Protein AF-A0A1Q2U1Z0-F1 (afdb_monomer_lite)

Structure (mmCIF, N/CA/C/O backbone):
data_AF-A0A1Q2U1Z0-F1
#
_entry.id   AF-A0A1Q2U1Z0-F1
#
loop_
_atom_site.group_PDB
_atom_site.id
_atom_site.type_symbol
_atom_site.label_atom_id
_atom_site.label_alt_id
_atom_site.label_comp_id
_atom_site.label_asym_id
_atom_site.label_entity_id
_atom_site.label_seq_id
_atom_site.pdbx_PDB_ins_code
_atom_site.Cartn_x
_atom_site.Cartn_y
_atom_site.Cartn_z
_atom_site.occupancy
_atom_site.B_iso_or_equiv
_atom_site.auth_seq_id
_atom_site.auth_comp_id
_atom_site.auth_asym_id
_atom_site.auth_atom_id
_atom_site.pdbx_PDB_model_num
ATOM 1 N N . MET A 1 1 ? -1.732 10.174 2.333 1.00 81.94 1 MET A N 1
ATOM 2 C CA . MET A 1 1 ? -2.194 9.647 3.634 1.00 81.94 1 MET A CA 1
ATOM 3 C C . MET A 1 1 ? -2.935 10.676 4.481 1.00 81.94 1 MET A C 1
ATOM 5 O O . MET A 1 1 ? -4.134 10.532 4.666 1.00 81.94 1 MET A O 1
ATOM 9 N N . ARG A 1 2 ? -2.271 11.742 4.951 1.00 80.75 2 ARG A N 1
ATOM 10 C CA . ARG A 1 2 ? -2.863 12.751 5.859 1.00 80.75 2 ARG A CA 1
ATOM 11 C C . ARG A 1 2 ? -4.208 13.319 5.385 1.00 80.75 2 ARG A C 1
ATOM 13 O O . ARG A 1 2 ? -5.160 13.319 6.153 1.00 80.75 2 ARG A O 1
ATOM 20 N N . SER A 1 3 ? -4.324 13.669 4.104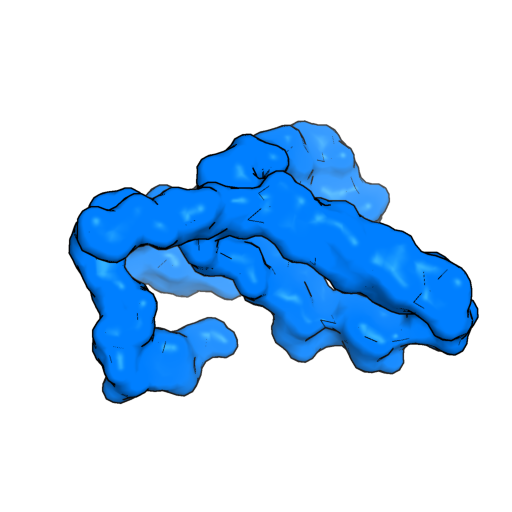 1.00 82.19 3 SER A N 1
ATOM 21 C CA . SER A 1 3 ? -5.568 14.212 3.541 1.00 82.19 3 SER A CA 1
ATOM 22 C C . SER A 1 3 ? -6.756 13.241 3.563 1.00 82.19 3 SER A C 1
ATOM 24 O O . SER A 1 3 ? -7.893 13.691 3.595 1.00 82.19 3 SER A O 1
ATOM 26 N N . LEU A 1 4 ? -6.530 11.919 3.588 1.00 82.25 4 LEU A N 1
ATOM 27 C CA . LEU A 1 4 ? -7.619 10.939 3.731 1.00 82.25 4 LEU A CA 1
ATOM 28 C C . LEU A 1 4 ? -8.232 10.989 5.138 1.00 82.25 4 LEU A C 1
ATOM 30 O O . LEU A 1 4 ? -9.446 10.868 5.287 1.00 82.25 4 LEU A O 1
ATOM 34 N N . PHE A 1 5 ? -7.397 11.202 6.158 1.00 84.44 5 PHE A N 1
ATOM 35 C CA . PHE A 1 5 ? -7.854 11.404 7.533 1.00 84.44 5 PHE A CA 1
ATOM 36 C C . PHE A 1 5 ? -8.540 12.758 7.701 1.00 84.44 5 PHE A C 1
ATOM 38 O O . PHE A 1 5 ? -9.596 12.824 8.316 1.00 84.44 5 PHE A O 1
ATOM 45 N N . GLU A 1 6 ? -7.986 13.824 7.118 1.00 86.38 6 GLU A N 1
ATOM 46 C CA . GLU A 1 6 ? -8.610 15.158 7.141 1.00 86.38 6 GLU A CA 1
ATOM 47 C C . GLU A 1 6 ? -9.986 15.165 6.460 1.00 86.38 6 GLU A C 1
ATOM 49 O O . GLU A 1 6 ? -10.884 15.888 6.885 1.00 86.38 6 GLU A O 1
ATOM 54 N N . ALA A 1 7 ? -10.172 14.327 5.438 1.00 87.38 7 ALA A N 1
ATOM 55 C CA . ALA A 1 7 ? -11.442 14.150 4.744 1.00 87.38 7 ALA A CA 1
ATOM 56 C C . ALA A 1 7 ? -12.417 13.179 5.445 1.00 87.38 7 ALA A C 1
ATOM 58 O O . ALA A 1 7 ? -13.495 12.935 4.909 1.00 87.38 7 ALA A O 1
ATOM 59 N N . ASN A 1 8 ? -12.066 12.621 6.613 1.00 85.88 8 ASN A N 1
ATOM 60 C CA . ASN A 1 8 ? -12.850 11.604 7.334 1.00 85.88 8 ASN A CA 1
ATOM 61 C C . ASN A 1 8 ? -13.227 10.379 6.476 1.00 85.88 8 ASN A C 1
ATOM 63 O O . ASN A 1 8 ? -14.311 9.819 6.617 1.00 85.88 8 ASN A O 1
ATOM 67 N N . LEU A 1 9 ? -12.330 9.954 5.582 1.00 86.62 9 LEU A N 1
ATOM 68 C CA . LEU A 1 9 ? -12.556 8.788 4.715 1.00 86.62 9 LEU A CA 1
ATOM 69 C C . LEU A 1 9 ? -12.151 7.459 5.367 1.00 86.62 9 LEU A C 1
ATOM 71 O O . LEU A 1 9 ? -12.440 6.399 4.825 1.00 86.62 9 LEU A O 1
ATOM 75 N N . PHE A 1 10 ? -11.490 7.514 6.523 1.00 89.25 10 PHE A N 1
ATOM 76 C CA . PHE A 1 10 ? -11.237 6.352 7.367 1.00 89.25 10 PHE A CA 1
ATOM 77 C C . PHE A 1 10 ? -12.369 6.217 8.387 1.00 89.25 10 PHE A C 1
ATOM 79 O O . PHE A 1 10 ? -12.492 7.045 9.290 1.00 89.25 10 PHE A O 1
ATOM 86 N N . THR A 1 11 ? -13.179 5.168 8.262 1.00 88.12 11 THR A N 1
ATOM 87 C CA . THR A 1 11 ? -14.195 4.806 9.260 1.00 88.12 11 THR A CA 1
ATOM 88 C C . THR A 1 11 ? -13.736 3.610 10.081 1.00 88.12 11 THR A C 1
ATOM 90 O O . THR A 1 11 ? -13.003 2.755 9.584 1.00 88.12 11 THR A O 1
ATOM 93 N N . GLU A 1 12 ? -14.181 3.528 11.335 1.00 86.75 12 GLU A N 1
ATOM 94 C CA . GLU A 1 12 ? -13.836 2.431 12.243 1.00 86.75 12 GLU A CA 1
ATOM 95 C C . GLU A 1 12 ? -14.061 1.052 11.596 1.00 86.75 12 GLU A C 1
ATOM 97 O O . GLU A 1 12 ? -15.026 0.838 10.861 1.00 86.75 12 GLU A O 1
ATOM 102 N N . GLY A 1 13 ? -13.132 0.124 11.836 1.00 87.00 13 GLY A N 1
ATOM 103 C CA . GLY A 1 13 ? -13.156 -1.221 11.254 1.00 87.00 13 GLY A CA 1
ATOM 104 C C . GLY A 1 13 ? -12.554 -1.335 9.849 1.00 87.00 13 GLY A C 1
ATOM 105 O O . GLY A 1 13 ? -12.315 -2.455 9.397 1.00 87.00 13 GLY A O 1
ATOM 106 N N . MET A 1 14 ? -12.244 -0.223 9.172 1.00 91.88 14 MET A N 1
ATOM 107 C CA . MET A 1 14 ? -11.494 -0.278 7.916 1.00 91.88 14 MET A CA 1
ATOM 108 C C . MET A 1 14 ? -10.062 -0.774 8.145 1.00 91.88 14 MET A C 1
ATOM 110 O O . MET A 1 14 ? -9.374 -0.384 9.090 1.00 91.88 14 MET A O 1
ATOM 114 N N . THR A 1 15 ? -9.604 -1.620 7.230 1.00 93.62 15 THR A N 1
ATOM 115 C CA . THR A 1 15 ? -8.234 -2.132 7.168 1.00 93.62 15 THR A CA 1
ATOM 116 C C . THR A 1 15 ? -7.477 -1.460 6.027 1.00 93.62 15 THR A C 1
ATOM 118 O O . THR A 1 15 ? -8.070 -1.044 5.026 1.00 93.62 15 THR A O 1
ATOM 121 N N . PHE A 1 16 ? -6.162 -1.342 6.178 1.00 93.88 16 PHE A N 1
ATOM 122 C CA . PHE A 1 16 ? -5.309 -0.539 5.311 1.00 93.88 16 PHE A CA 1
ATOM 123 C C . PHE A 1 16 ? -4.085 -1.328 4.819 1.00 93.88 16 PHE A C 1
ATOM 125 O O . PHE A 1 16 ? -3.419 -1.981 5.619 1.00 93.88 16 PHE A O 1
ATOM 132 N N . CYS A 1 17 ? -3.765 -1.247 3.522 1.00 94.62 17 CYS A N 1
ATOM 133 C CA . CYS A 1 17 ? -2.498 -1.720 2.945 1.00 94.62 17 CYS A CA 1
ATOM 134 C C . CYS A 1 17 ? -1.761 -0.557 2.266 1.00 94.62 17 CYS A C 1
ATOM 136 O O . CYS A 1 17 ? -2.335 0.120 1.412 1.00 94.62 17 CYS A O 1
ATOM 138 N N . ASP A 1 18 ? -0.487 -0.353 2.602 1.00 94.31 18 ASP A N 1
ATOM 139 C CA . ASP A 1 18 ? 0.407 0.528 1.842 1.00 94.31 18 ASP A CA 1
ATOM 140 C C . ASP A 1 18 ? 1.237 -0.300 0.851 1.00 94.31 18 ASP A C 1
ATOM 142 O O . ASP A 1 18 ? 2.070 -1.119 1.249 1.00 94.31 18 ASP A O 1
ATOM 146 N N . TYR A 1 19 ? 0.968 -0.136 -0.446 1.00 93.94 19 TYR A N 1
ATOM 147 C CA . TYR A 1 19 ? 1.630 -0.887 -1.509 1.00 93.94 19 TYR A CA 1
ATOM 148 C C . TYR A 1 19 ? 2.869 -0.118 -1.974 1.00 93.94 19 TYR A C 1
ATOM 150 O O . TYR A 1 19 ? 2.758 0.965 -2.551 1.00 93.94 19 TYR A O 1
ATOM 158 N N . GLY A 1 20 ? 4.044 -0.704 -1.749 1.00 93.19 20 GLY A N 1
ATOM 159 C CA . GLY A 1 20 ? 5.340 -0.030 -1.830 1.00 93.19 20 GLY A CA 1
ATOM 160 C C . GLY A 1 20 ? 5.642 0.782 -0.571 1.00 93.19 20 GLY A C 1
ATOM 161 O O . GLY A 1 20 ? 6.034 1.942 -0.677 1.00 93.19 20 GLY A O 1
ATOM 162 N N . CYS A 1 21 ? 5.423 0.196 0.611 1.00 93.69 21 CYS A N 1
ATOM 163 C CA . CYS A 1 21 ? 5.502 0.898 1.896 1.00 93.69 21 CYS A CA 1
ATOM 164 C C . CYS A 1 21 ? 6.910 1.367 2.292 1.00 93.69 21 CYS A C 1
ATOM 166 O O . CYS A 1 21 ? 7.064 2.083 3.287 1.00 93.69 21 CYS A O 1
ATOM 168 N N . GLY A 1 22 ? 7.954 0.949 1.568 1.00 93.06 22 GLY A N 1
ATOM 169 C CA . GLY A 1 22 ? 9.334 1.238 1.929 1.00 93.06 22 GLY A CA 1
ATOM 170 C C . GLY A 1 22 ? 9.634 0.824 3.373 1.00 93.06 22 GLY A C 1
ATOM 171 O O . GLY A 1 22 ? 9.376 -0.305 3.782 1.00 93.06 22 GLY A O 1
ATOM 172 N N . TYR A 1 23 ? 10.108 1.776 4.177 1.00 93.38 23 TYR A N 1
ATOM 173 C CA . TYR A 1 23 ? 10.396 1.583 5.604 1.00 93.38 23 TYR A CA 1
ATOM 174 C C . TYR A 1 23 ? 9.156 1.608 6.528 1.00 93.38 23 TYR A C 1
ATOM 176 O O . TYR A 1 23 ? 9.300 1.490 7.748 1.00 93.38 23 TYR A O 1
ATOM 184 N N . GLY A 1 24 ? 7.945 1.777 5.985 1.00 93.25 24 GLY A N 1
ATOM 185 C CA . GLY A 1 24 ? 6.685 1.642 6.724 1.00 93.25 24 GLY A CA 1
ATOM 186 C C . GLY A 1 24 ? 6.267 2.861 7.555 1.00 93.25 24 GLY A C 1
ATOM 187 O O . GLY A 1 24 ? 5.591 2.701 8.572 1.00 93.25 24 GLY A O 1
ATOM 188 N N . GLU A 1 25 ? 6.656 4.080 7.170 1.00 93.75 25 GLU A N 1
ATOM 189 C CA . GLU A 1 25 ? 6.263 5.302 7.897 1.00 93.75 25 GLU A CA 1
ATOM 190 C C . GLU A 1 25 ? 4.744 5.534 7.881 1.00 93.75 25 GLU A C 1
ATOM 192 O O . GLU A 1 25 ? 4.150 5.793 8.931 1.00 93.75 25 GLU A O 1
ATOM 197 N N . ASP A 1 26 ? 4.098 5.369 6.722 1.00 93.12 26 ASP A N 1
ATOM 198 C CA . ASP A 1 26 ? 2.641 5.502 6.594 1.00 93.12 26 ASP A CA 1
ATOM 199 C C . ASP A 1 26 ? 1.904 4.396 7.377 1.00 93.12 26 ASP A C 1
ATOM 201 O O . ASP A 1 26 ? 0.867 4.662 7.986 1.00 93.12 26 ASP A O 1
ATOM 205 N N . LEU A 1 27 ? 2.472 3.184 7.460 1.00 93.94 27 LEU A N 1
ATOM 206 C CA . LEU A 1 27 ? 1.925 2.094 8.281 1.00 93.94 27 LEU A CA 1
ATOM 207 C C . LEU A 1 27 ? 1.898 2.464 9.763 1.00 93.94 27 LEU A C 1
ATOM 209 O O . LEU A 1 27 ? 0.872 2.296 10.422 1.00 93.94 27 LEU A O 1
ATOM 213 N N . LYS A 1 28 ? 3.015 2.994 10.281 1.00 94.94 28 LYS A N 1
ATOM 214 C CA . LYS A 1 28 ? 3.108 3.460 11.671 1.00 94.94 28 LYS A CA 1
ATOM 215 C C . LYS A 1 28 ? 2.093 4.562 11.940 1.00 94.94 28 LYS A C 1
ATOM 217 O O . LYS A 1 28 ? 1.354 4.473 12.914 1.00 94.94 28 LYS A O 1
ATOM 222 N N . PHE A 1 29 ? 2.006 5.548 11.049 1.00 93.75 29 PHE A N 1
ATOM 223 C CA . PHE A 1 29 ? 1.055 6.647 11.181 1.00 93.75 29 PHE A CA 1
ATOM 224 C C . PHE A 1 29 ? -0.401 6.157 11.246 1.00 93.75 29 PHE A C 1
ATOM 226 O O . PHE A 1 29 ? -1.162 6.602 12.102 1.00 93.75 29 PHE A O 1
ATOM 233 N N . VAL A 1 30 ? -0.800 5.231 10.369 1.00 93.94 30 VAL A N 1
ATOM 234 C CA . VAL A 1 30 ? -2.164 4.674 10.346 1.00 93.94 30 VAL A CA 1
ATOM 235 C C . VAL A 1 30 ? -2.442 3.827 11.595 1.00 93.94 30 VAL A C 1
ATOM 237 O O . VAL A 1 30 ? -3.516 3.946 12.189 1.00 93.94 30 VAL A O 1
ATOM 240 N N . ALA A 1 31 ? -1.466 3.033 12.045 1.00 93.75 31 ALA A N 1
ATOM 241 C CA . ALA A 1 31 ? -1.576 2.237 13.266 1.00 93.75 31 ALA A CA 1
ATOM 242 C C . ALA A 1 31 ? -1.719 3.110 14.527 1.00 93.75 31 ALA A C 1
ATOM 244 O O . ALA A 1 31 ? -2.559 2.828 15.380 1.00 93.75 31 ALA A O 1
ATOM 245 N N . GLU A 1 32 ? -0.977 4.217 14.626 1.00 94.75 32 GLU A N 1
ATOM 246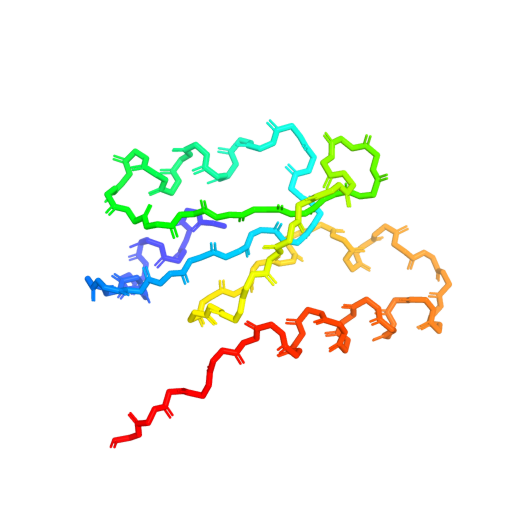 C CA . GLU A 1 32 ? -1.102 5.204 15.713 1.00 94.75 32 GLU A CA 1
ATOM 247 C C . GLU A 1 32 ? -2.484 5.881 15.757 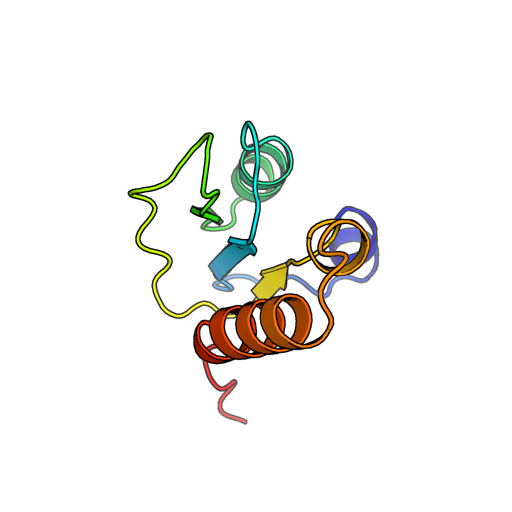1.00 94.75 32 GLU A C 1
ATOM 249 O O . GLU A 1 32 ? -2.891 6.403 16.796 1.00 94.75 32 GLU A O 1
ATOM 254 N N . LYS A 1 33 ? -3.232 5.860 14.646 1.00 92.88 33 LYS A N 1
ATOM 255 C CA . LYS A 1 33 ? -4.629 6.317 14.573 1.00 92.88 33 LYS A CA 1
ATOM 256 C C . LYS A 1 33 ? -5.652 5.236 14.933 1.00 92.88 33 LYS A C 1
ATOM 258 O O . LYS A 1 33 ? -6.843 5.526 14.909 1.00 92.88 33 LYS A O 1
ATOM 263 N N . GLY A 1 34 ? -5.205 4.032 15.294 1.00 93.19 34 GLY A N 1
ATOM 264 C CA . GLY A 1 34 ? -6.053 2.931 15.756 1.00 93.19 34 GLY A CA 1
ATOM 265 C C . GLY A 1 34 ? -6.546 1.983 14.659 1.00 93.19 34 GLY A C 1
ATOM 266 O O . GLY A 1 34 ? -7.399 1.143 14.933 1.00 93.19 34 GLY A O 1
ATOM 267 N N . PHE A 1 35 ? -6.026 2.087 13.434 1.00 93.69 35 PHE A N 1
ATOM 268 C CA . PHE A 1 35 ? -6.438 1.242 12.309 1.00 93.69 35 PHE A CA 1
ATOM 269 C C . PHE A 1 35 ? -5.484 0.066 12.099 1.00 93.69 35 PHE A C 1
ATOM 271 O O . PHE A 1 35 ? -4.278 0.169 12.327 1.00 93.69 35 PHE A O 1
ATOM 278 N N . GLN A 1 36 ? -6.015 -1.055 11.609 1.00 93.94 36 GLN A N 1
ATOM 279 C CA . GLN A 1 36 ? -5.185 -2.180 11.186 1.00 93.94 36 GLN A CA 1
ATOM 280 C C . GLN A 1 36 ? -4.476 -1.833 9.875 1.00 93.94 36 GLN A C 1
ATOM 282 O O . GLN A 1 36 ? -5.129 -1.590 8.858 1.00 93.94 36 GLN A O 1
ATOM 287 N N . ALA A 1 37 ? -3.145 -1.830 9.910 1.00 93.88 37 ALA A N 1
ATOM 288 C CA . ALA A 1 37 ? -2.289 -1.506 8.779 1.00 93.88 37 ALA A CA 1
ATOM 289 C C . ALA A 1 37 ? -1.347 -2.671 8.456 1.00 93.88 37 ALA A C 1
ATOM 291 O O . ALA A 1 37 ? -0.756 -3.276 9.349 1.00 93.88 37 ALA A O 1
ATOM 292 N N . GLN A 1 38 ? -1.186 -2.948 7.169 1.00 94.31 38 GLN A N 1
ATOM 293 C CA . GLN A 1 38 ? -0.229 -3.901 6.611 1.00 94.31 38 GLN A CA 1
ATOM 294 C C . GLN A 1 38 ? 0.471 -3.267 5.408 1.00 94.31 38 GLN A C 1
ATOM 296 O O . GLN A 1 38 ? -0.003 -2.274 4.862 1.00 94.31 38 GLN A O 1
ATOM 301 N N . GLY A 1 39 ? 1.598 -3.818 4.979 1.00 94.19 39 GLY A N 1
ATOM 302 C CA . GLY A 1 39 ? 2.327 -3.274 3.843 1.00 94.19 39 GLY A CA 1
ATOM 303 C C . GLY A 1 39 ? 3.114 -4.334 3.107 1.00 94.19 39 GLY A C 1
ATOM 304 O O . GLY A 1 39 ? 3.411 -5.404 3.641 1.00 94.19 39 GLY A O 1
ATOM 305 N N . TRP A 1 40 ? 3.423 -4.002 1.864 1.00 94.56 40 TRP A N 1
ATOM 306 C CA . TRP A 1 40 ? 4.295 -4.783 1.009 1.00 94.56 40 TRP A CA 1
ATOM 307 C C . TRP A 1 40 ? 5.266 -3.843 0.313 1.00 94.56 40 TRP A C 1
ATOM 309 O O . TRP A 1 40 ? 4.867 -2.781 -0.166 1.00 94.56 40 TRP A O 1
ATOM 319 N N . ASP A 1 41 ? 6.527 -4.241 0.216 1.00 93.25 41 ASP A N 1
ATOM 320 C CA . ASP A 1 41 ? 7.534 -3.541 -0.571 1.00 93.25 41 ASP A CA 1
ATOM 321 C C . ASP A 1 41 ? 8.539 -4.556 -1.125 1.00 93.25 41 ASP A C 1
ATOM 323 O O . ASP A 1 41 ? 9.030 -5.384 -0.362 1.00 93.25 41 ASP A O 1
ATOM 327 N N . PRO A 1 42 ? 8.896 -4.516 -2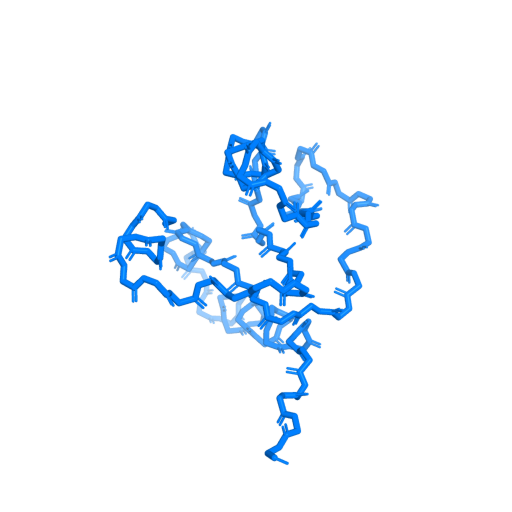.419 1.00 89.69 42 PRO A N 1
ATOM 328 C CA . PRO A 1 42 ? 9.746 -5.547 -3.010 1.00 89.69 42 PRO A CA 1
ATOM 329 C C . PRO A 1 42 ? 11.168 -5.597 -2.430 1.00 89.69 42 PRO A C 1
ATOM 331 O O . PRO A 1 42 ? 11.838 -6.616 -2.582 1.00 89.69 42 PRO A O 1
ATOM 334 N N . PHE A 1 43 ? 11.642 -4.527 -1.787 1.00 91.00 43 PHE A N 1
ATOM 335 C CA . PHE A 1 43 ? 12.992 -4.433 -1.232 1.00 91.00 43 PHE A CA 1
ATOM 336 C C . PHE A 1 43 ? 13.002 -4.479 0.294 1.00 91.00 43 PHE A C 1
ATOM 338 O O . PHE A 1 43 ? 13.844 -5.152 0.885 1.00 91.00 43 PHE A O 1
ATOM 345 N N . TYR A 1 44 ? 12.083 -3.757 0.931 1.00 92.00 44 TYR A N 1
ATOM 346 C CA . TYR A 1 44 ? 12.077 -3.556 2.379 1.00 92.00 44 TYR A CA 1
ATOM 347 C C . TYR A 1 44 ? 11.131 -4.505 3.119 1.00 92.00 44 TYR A C 1
ATOM 349 O O . TYR A 1 44 ? 11.367 -4.801 4.290 1.00 92.00 44 TYR A O 1
ATOM 357 N N . GLN A 1 45 ? 10.085 -4.998 2.451 1.00 89.44 45 GLN A N 1
ATOM 358 C CA . GLN A 1 45 ? 9.101 -5.909 3.036 1.00 89.44 45 GLN A CA 1
ATOM 359 C C . GLN A 1 45 ? 8.556 -6.907 1.991 1.00 89.44 45 GLN A C 1
ATOM 361 O O . GLN A 1 45 ? 7.357 -6.899 1.691 1.00 89.44 45 GLN A O 1
ATOM 366 N N . PRO A 1 46 ? 9.426 -7.755 1.399 1.00 87.44 46 PRO A N 1
ATOM 367 C CA . PRO A 1 46 ? 9.057 -8.597 0.257 1.00 87.44 46 PRO A CA 1
ATOM 368 C C . PRO A 1 46 ? 8.080 -9.716 0.629 1.00 87.44 46 PRO A C 1
ATOM 370 O O . PRO A 1 46 ? 7.247 -10.091 -0.194 1.00 87.44 46 PRO A O 1
ATOM 373 N N . ASP A 1 47 ? 8.149 -10.186 1.877 1.00 84.81 47 ASP A N 1
ATOM 374 C CA . ASP A 1 47 ? 7.303 -11.248 2.437 1.00 84.81 47 ASP A CA 1
ATOM 375 C C . ASP A 1 47 ? 6.012 -10.702 3.079 1.00 84.81 47 ASP A C 1
ATOM 377 O O . ASP A 1 47 ? 5.331 -11.393 3.837 1.00 84.81 47 ASP A O 1
ATOM 381 N N . GLY A 1 48 ? 5.685 -9.428 2.834 1.00 73.88 48 GLY A N 1
ATOM 382 C CA . GLY A 1 48 ? 4.445 -8.818 3.303 1.00 73.88 48 GLY A CA 1
ATOM 383 C C . GLY A 1 48 ? 3.235 -9.382 2.561 1.00 73.88 48 GLY A C 1
ATOM 384 O O . GLY A 1 48 ? 2.873 -8.885 1.497 1.00 73.88 48 GLY A O 1
ATOM 385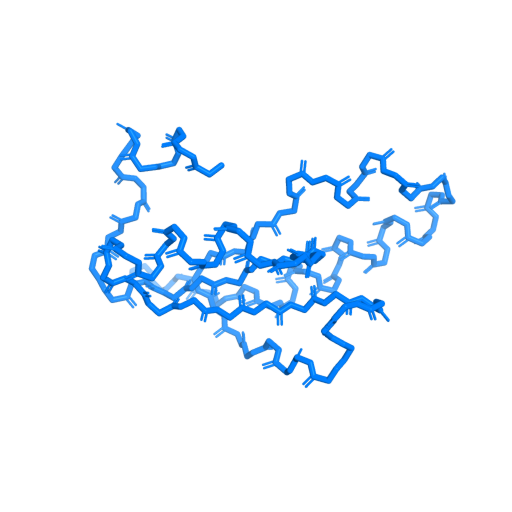 N N . ASP A 1 49 ? 2.580 -10.398 3.118 1.00 67.50 49 ASP A N 1
ATOM 386 C CA . ASP A 1 49 ? 1.314 -10.908 2.586 1.00 67.50 49 ASP A CA 1
ATOM 387 C C . ASP A 1 49 ? 0.188 -9.892 2.847 1.00 67.50 49 ASP A C 1
ATOM 389 O O . ASP A 1 49 ? -0.540 -10.004 3.837 1.00 67.50 49 ASP A O 1
ATOM 393 N N . CYS A 1 50 ? 0.016 -8.893 1.967 1.00 81.38 50 CYS A N 1
ATOM 394 C CA . CYS A 1 50 ? -1.175 -8.045 2.041 1.00 81.38 50 CYS A CA 1
ATOM 395 C C . CYS A 1 50 ? -2.410 -8.915 1.769 1.00 81.38 50 CYS A C 1
ATOM 397 O O . CYS A 1 50 ? -2.656 -9.363 0.649 1.00 81.38 50 CYS A O 1
ATOM 399 N N . GLN A 1 51 ? -3.209 -9.139 2.809 1.00 89.25 51 GLN A N 1
ATOM 400 C CA . GLN A 1 51 ? -4.548 -9.707 2.678 1.00 89.25 51 GLN A CA 1
ATOM 401 C C . GLN A 1 51 ? -5.494 -8.679 2.038 1.00 89.25 51 GLN A C 1
ATOM 403 O O . GLN A 1 51 ? -5.176 -7.488 2.027 1.00 89.25 51 GLN A O 1
ATOM 408 N N . PRO A 1 52 ? -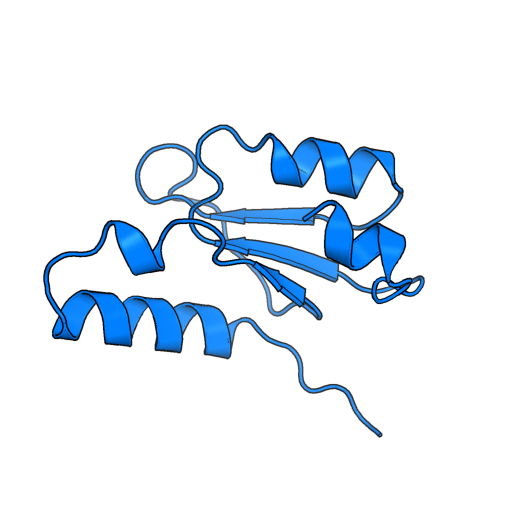6.664 -9.078 1.514 1.00 93.25 52 PRO A N 1
ATOM 409 C CA . PRO A 1 52 ? -7.650 -8.109 1.054 1.00 93.25 52 PRO A CA 1
ATOM 410 C C . PRO A 1 52 ? -8.016 -7.103 2.159 1.00 93.25 52 PRO A C 1
ATOM 412 O O . PRO A 1 52 ? -8.344 -7.512 3.274 1.00 93.25 52 PRO A O 1
ATOM 415 N N . VAL A 1 53 ? -8.003 -5.807 1.844 1.00 93.56 53 VAL A N 1
ATOM 416 C CA . VAL A 1 53 ? -8.268 -4.683 2.760 1.00 93.56 53 VAL A CA 1
ATOM 417 C C . VAL A 1 53 ? -9.243 -3.664 2.180 1.00 93.56 53 VAL A C 1
ATOM 419 O O . VAL A 1 53 ? -9.455 -3.617 0.972 1.00 93.56 53 VAL A O 1
ATOM 422 N N . TYR A 1 54 ? -9.809 -2.807 3.026 1.00 93.12 54 TYR A N 1
ATOM 423 C CA . TYR A 1 54 ? -10.712 -1.740 2.581 1.00 93.12 54 TYR A CA 1
ATOM 424 C C . TYR A 1 54 ? -9.994 -0.642 1.791 1.00 93.12 54 TYR A C 1
ATOM 426 O O . TYR A 1 54 ? -10.507 -0.177 0.775 1.00 93.12 54 TYR A O 1
ATOM 434 N N . ILE A 1 55 ? -8.808 -0.227 2.240 1.00 92.06 55 ILE A N 1
ATOM 435 C CA . ILE A 1 55 ? -8.054 0.870 1.628 1.00 92.06 55 ILE A CA 1
ATOM 436 C C . ILE A 1 55 ? -6.679 0.361 1.203 1.00 92.06 55 ILE A C 1
ATOM 438 O O . ILE A 1 55 ? -5.921 -0.150 2.024 1.00 92.06 55 ILE A O 1
ATOM 442 N N . VAL A 1 56 ? -6.334 0.554 -0.072 1.00 93.69 56 VAL A N 1
ATOM 443 C CA . VAL A 1 56 ? -4.986 0.309 -0.600 1.00 93.69 56 VAL A CA 1
ATOM 444 C C . VAL A 1 56 ? -4.391 1.636 -1.068 1.00 93.69 56 VAL A C 1
ATOM 446 O O . VAL A 1 56 ? -4.981 2.319 -1.906 1.00 93.69 56 VAL A O 1
ATOM 449 N N . ASN A 1 57 ? -3.228 2.011 -0.538 1.00 92.31 57 ASN A N 1
ATOM 450 C CA . ASN A 1 57 ? -2.504 3.224 -0.920 1.00 92.31 57 ASN A CA 1
ATOM 451 C C . ASN A 1 57 ? -1.355 2.916 -1.893 1.00 92.31 57 ASN A C 1
ATOM 453 O O . ASN A 1 57 ? -0.641 1.933 -1.727 1.00 92.31 57 ASN A O 1
ATOM 457 N N . LEU A 1 58 ? -1.196 3.771 -2.912 1.00 91.44 58 LEU A N 1
ATOM 458 C CA . LEU A 1 58 ? -0.138 3.717 -3.937 1.00 91.44 58 LEU A CA 1
ATOM 459 C C . LEU A 1 58 ? 0.483 5.113 -4.130 1.00 91.44 58 LEU A C 1
ATOM 461 O O . LEU A 1 58 ? 0.556 5.629 -5.246 1.00 91.44 58 LEU A O 1
ATOM 465 N N . SER A 1 59 ? 0.885 5.773 -3.043 1.00 82.94 59 SER A N 1
ATOM 466 C CA . SER A 1 59 ? 1.267 7.198 -3.047 1.00 82.94 59 SER A CA 1
ATOM 467 C C . SER A 1 59 ? 2.540 7.528 -3.845 1.00 82.94 59 SER A C 1
ATOM 469 O O . SER A 1 59 ? 2.746 8.692 -4.189 1.00 82.94 59 SER A O 1
ATOM 471 N N . TYR A 1 60 ? 3.370 6.538 -4.190 1.00 84.25 60 TYR A N 1
ATOM 472 C CA . TYR A 1 60 ? 4.629 6.768 -4.915 1.00 84.25 60 TYR A CA 1
ATOM 473 C C . TYR A 1 60 ? 4.925 5.758 -6.032 1.00 84.25 60 TYR A C 1
ATOM 475 O O . TYR A 1 60 ? 5.522 6.113 -7.048 1.00 84.25 60 TYR A O 1
ATOM 483 N N . VAL A 1 61 ? 4.448 4.519 -5.895 1.00 85.38 61 VAL A N 1
ATOM 484 C CA . VAL A 1 61 ? 4.764 3.393 -6.793 1.00 85.38 61 VAL A CA 1
ATOM 485 C C . VAL A 1 61 ? 4.476 3.694 -8.264 1.00 85.38 61 VAL A C 1
ATOM 487 O O . VAL A 1 61 ? 5.288 3.393 -9.135 1.00 85.38 61 VAL A O 1
ATOM 490 N N . ILE A 1 62 ? 3.350 4.345 -8.560 1.00 86.81 62 ILE A N 1
ATOM 491 C CA . ILE A 1 62 ? 2.960 4.643 -9.946 1.00 86.81 62 ILE A CA 1
ATOM 492 C C . ILE A 1 62 ? 3.910 5.648 -10.613 1.00 86.81 62 ILE A C 1
ATOM 494 O O . ILE A 1 62 ? 4.084 5.603 -11.831 1.00 86.81 62 ILE A O 1
ATOM 498 N N . ASN A 1 63 ? 4.546 6.523 -9.832 1.00 86.25 63 ASN A N 1
ATOM 499 C CA . ASN A 1 63 ? 5.427 7.566 -10.354 1.00 86.25 63 ASN A CA 1
ATOM 500 C C . ASN A 1 63 ? 6.829 7.046 -10.689 1.00 86.25 63 ASN A C 1
ATOM 502 O O . ASN A 1 63 ? 7.494 7.636 -11.535 1.00 86.25 63 ASN A O 1
ATOM 506 N N . VAL A 1 64 ? 7.274 5.964 -10.042 1.00 89.06 64 VAL A N 1
ATOM 507 C CA . VAL A 1 64 ? 8.644 5.441 -10.193 1.00 89.06 64 VAL A CA 1
ATOM 508 C C . VAL A 1 64 ? 8.771 4.272 -11.158 1.00 89.06 64 VAL A C 1
ATOM 510 O O . VAL A 1 64 ? 9.868 3.997 -11.633 1.00 89.06 64 VAL A O 1
ATOM 513 N N . ILE A 1 65 ? 7.672 3.588 -11.482 1.00 91.12 65 ILE A N 1
ATOM 514 C CA . ILE A 1 65 ? 7.712 2.487 -12.446 1.00 91.12 65 ILE A CA 1
ATOM 515 C C . ILE A 1 65 ? 7.723 3.052 -13.872 1.00 91.12 65 ILE A C 1
ATOM 517 O O . ILE A 1 65 ? 6.682 3.409 -14.433 1.00 91.12 65 ILE A O 1
ATOM 521 N N . GLU A 1 66 ? 8.904 3.110 -14.485 1.00 93.69 66 GLU A N 1
ATOM 522 C CA . GLU A 1 66 ? 9.090 3.649 -15.837 1.00 93.69 66 GLU A CA 1
ATOM 523 C C . GLU A 1 66 ? 8.348 2.827 -16.895 1.00 93.69 66 GLU A C 1
ATOM 525 O O . GLU A 1 66 ? 7.628 3.391 -17.723 1.00 93.69 66 GLU A O 1
ATOM 530 N N . ASN A 1 67 ? 8.459 1.497 -16.837 1.00 96.19 67 ASN A N 1
ATOM 531 C CA . ASN A 1 67 ? 7.851 0.606 -17.817 1.00 96.19 67 ASN A CA 1
ATOM 532 C C . ASN A 1 67 ? 6.307 0.624 -17.705 1.00 96.19 67 ASN A C 1
ATOM 534 O O . ASN A 1 67 ? 5.760 0.243 -16.668 1.00 96.19 67 ASN A O 1
ATOM 538 N N . PRO A 1 68 ? 5.564 1.005 -18.763 1.00 95.19 68 PRO A N 1
ATOM 539 C CA . PRO A 1 68 ? 4.103 1.095 -18.698 1.00 95.19 68 PRO A CA 1
ATOM 540 C C . PRO A 1 68 ? 3.396 -0.231 -18.392 1.00 95.19 68 PRO A C 1
ATOM 542 O O . PRO A 1 68 ? 2.365 -0.239 -17.719 1.00 95.19 68 PRO A O 1
ATOM 545 N N . THR A 1 69 ? 3.939 -1.351 -18.870 1.00 96.62 69 THR A N 1
ATOM 546 C CA . THR A 1 69 ? 3.380 -2.684 -18.616 1.00 96.62 69 THR A CA 1
ATOM 547 C C . THR A 1 69 ? 3.540 -3.059 -17.149 1.00 96.62 69 THR A C 1
ATOM 549 O O . THR A 1 69 ? 2.566 -3.448 -16.512 1.00 96.62 69 THR A O 1
ATOM 552 N N . GLU A 1 70 ? 4.730 -2.857 -16.587 1.00 94.44 70 GLU A N 1
ATOM 553 C CA . GLU A 1 70 ? 4.990 -3.103 -15.167 1.00 94.44 70 GLU A CA 1
ATOM 554 C C . GLU A 1 70 ? 4.119 -2.209 -14.272 1.00 94.44 70 GLU A C 1
ATOM 556 O O . GLU A 1 70 ? 3.535 -2.673 -13.293 1.00 94.44 70 GLU A O 1
ATOM 561 N N . ARG A 1 71 ? 3.947 -0.939 -14.654 1.00 94.69 71 ARG A N 1
ATOM 562 C CA . ARG A 1 71 ? 3.114 0.023 -13.921 1.00 94.69 71 ARG A CA 1
ATOM 563 C C . ARG A 1 71 ? 1.650 -0.399 -13.896 1.00 94.69 71 ARG A C 1
ATOM 565 O O . ARG A 1 71 ? 1.003 -0.341 -12.850 1.00 94.69 71 ARG A O 1
ATOM 572 N N . ARG A 1 72 ? 1.128 -0.850 -15.041 1.00 95.00 72 ARG A N 1
ATOM 573 C CA . ARG A 1 72 ? -0.222 -1.417 -15.139 1.00 95.00 72 ARG A CA 1
ATOM 574 C C . ARG A 1 72 ? -0.351 -2.647 -14.249 1.00 95.00 72 ARG A C 1
ATOM 576 O O . ARG A 1 72 ? -1.343 -2.782 -13.540 1.00 95.00 72 ARG A O 1
ATOM 583 N N . ASP A 1 73 ? 0.632 -3.536 -14.278 1.00 94.50 73 ASP A N 1
ATOM 584 C CA . ASP A 1 73 ? 0.583 -4.771 -13.505 1.00 94.50 73 ASP A CA 1
ATOM 585 C C . ASP A 1 73 ? 0.628 -4.489 -11.992 1.00 94.50 73 ASP A C 1
ATOM 587 O O . ASP A 1 73 ? -0.117 -5.119 -11.241 1.00 94.50 73 ASP A O 1
ATOM 591 N N . ALA A 1 74 ? 1.408 -3.498 -11.544 1.00 92.75 74 ALA A N 1
ATOM 592 C CA . ALA A 1 74 ? 1.393 -3.015 -10.162 1.00 92.75 74 ALA A CA 1
ATOM 593 C C . ALA A 1 74 ? 0.014 -2.465 -9.761 1.00 92.75 74 ALA A C 1
ATOM 595 O O . ALA A 1 74 ? -0.521 -2.848 -8.722 1.00 92.75 74 ALA A O 1
ATOM 596 N N . LEU A 1 75 ? -0.604 -1.641 -10.616 1.00 94.00 75 LEU A N 1
ATOM 597 C CA . LEU A 1 75 ? -1.952 -1.116 -10.381 1.00 94.00 75 LEU A CA 1
ATOM 598 C C . LEU A 1 75 ? -2.995 -2.241 -10.272 1.00 94.00 75 LEU A C 1
ATOM 600 O O . LEU A 1 75 ? -3.822 -2.235 -9.364 1.00 94.00 75 LEU A O 1
ATOM 604 N N . VAL A 1 76 ? -2.943 -3.234 -11.164 1.00 94.38 76 VAL A N 1
ATOM 605 C CA . VAL A 1 76 ? -3.856 -4.388 -11.142 1.00 94.38 76 VAL A CA 1
ATOM 606 C C . VAL A 1 76 ? -3.656 -5.236 -9.886 1.00 94.38 76 VAL A C 1
ATOM 608 O O . VAL A 1 76 ? -4.640 -5.686 -9.297 1.00 94.38 76 VAL A O 1
ATOM 611 N N . LYS A 1 77 ? -2.408 -5.474 -9.466 1.00 92.31 77 LYS A N 1
ATOM 612 C CA . LYS A 1 77 ? -2.102 -6.215 -8.232 1.00 92.31 77 LYS A CA 1
ATOM 613 C C . LYS A 1 77 ? -2.652 -5.493 -7.009 1.00 92.31 77 LYS A C 1
ATOM 615 O O . LYS A 1 77 ? -3.374 -6.110 -6.235 1.00 92.31 77 LYS A O 1
ATOM 620 N N . ALA A 1 78 ? -2.390 -4.196 -6.888 1.00 93.12 78 ALA A N 1
ATOM 621 C CA . ALA A 1 78 ? -2.934 -3.384 -5.811 1.00 93.12 78 ALA A CA 1
ATOM 622 C C . ALA A 1 78 ? -4.468 -3.365 -5.798 1.00 93.12 78 ALA A C 1
ATOM 624 O O . ALA A 1 78 ? -5.077 -3.538 -4.748 1.00 93.12 78 ALA A O 1
ATOM 625 N N . TRP A 1 79 ? -5.113 -3.229 -6.960 1.00 93.44 79 TRP A N 1
ATOM 626 C CA . TRP A 1 79 ? -6.575 -3.252 -7.046 1.00 93.44 79 TRP A CA 1
ATOM 627 C C . TRP A 1 79 ? -7.172 -4.575 -6.549 1.00 93.44 79 TRP A C 1
ATOM 629 O O . TRP A 1 79 ? -8.188 -4.581 -5.861 1.00 93.44 79 TRP A O 1
ATOM 639 N N . LYS A 1 80 ? -6.529 -5.711 -6.836 1.00 93.00 80 LYS A N 1
ATOM 640 C CA . LYS A 1 80 ? -6.976 -7.031 -6.355 1.00 93.00 80 LYS A CA 1
ATOM 641 C C . LYS A 1 80 ? -6.904 -7.191 -4.833 1.00 93.00 80 LYS A C 1
ATOM 643 O O . LYS A 1 80 ? -7.552 -8.091 -4.309 1.00 93.00 80 LYS A O 1
ATOM 648 N N . LEU A 1 81 ? -6.141 -6.342 -4.143 1.00 93.25 81 LEU A N 1
ATOM 649 C CA . LEU A 1 81 ? -6.087 -6.299 -2.682 1.00 93.25 81 LEU A CA 1
ATOM 650 C C . LEU A 1 81 ? -7.255 -5.519 -2.075 1.00 93.25 81 LEU A C 1
ATOM 652 O O . LEU A 1 81 ? -7.403 -5.516 -0.861 1.00 93.25 81 LEU A O 1
ATOM 656 N N . THR A 1 82 ? -8.087 -4.857 -2.878 1.00 93.25 82 THR A N 1
ATOM 657 C CA . THR A 1 82 ? -9.258 -4.153 -2.352 1.00 93.25 82 THR A CA 1
ATOM 658 C C . THR A 1 82 ? -10.387 -5.140 -2.042 1.00 93.25 82 THR A C 1
ATOM 660 O O . THR A 1 82 ? -10.739 -5.997 -2.856 1.00 93.25 82 THR A O 1
ATOM 663 N N . GLN A 1 83 ? -10.969 -5.034 -0.850 1.00 87.44 83 GLN A N 1
ATOM 664 C CA . GLN A 1 83 ? -12.237 -5.674 -0.523 1.00 87.44 83 GLN A CA 1
ATOM 665 C C . GLN A 1 83 ? -13.369 -4.913 -1.211 1.00 87.44 83 GLN A C 1
ATOM 667 O O . GLN A 1 83 ? -13.356 -3.684 -1.291 1.00 87.44 83 GLN A O 1
ATOM 672 N N . LYS A 1 84 ? -14.383 -5.641 -1.693 1.00 71.94 84 LYS A N 1
ATOM 673 C CA . LYS A 1 84 ? -15.634 -5.000 -2.102 1.00 71.94 84 LYS A CA 1
ATOM 674 C C . LYS A 1 84 ? -16.299 -4.414 -0.862 1.00 71.94 84 LYS A C 1
ATOM 676 O O . LYS A 1 84 ? -16.569 -5.149 0.085 1.00 71.94 84 LYS A O 1
ATOM 681 N N . MET A 1 85 ? -16.591 -3.119 -0.896 1.00 61.09 85 MET A N 1
ATOM 682 C CA . MET A 1 85 ? -17.567 -2.541 0.021 1.00 61.09 85 MET A CA 1
ATOM 683 C C . MET A 1 85 ? -18.924 -3.131 -0.369 1.00 61.09 85 MET A C 1
ATOM 685 O O . MET A 1 85 ? -19.330 -3.015 -1.524 1.00 61.09 85 MET A O 1
ATOM 689 N N . ASN A 1 86 ? -19.559 -3.860 0.544 1.00 57.28 86 ASN A N 1
ATOM 690 C CA . ASN A 1 86 ? -20.951 -4.248 0.355 1.00 57.28 86 ASN A CA 1
ATOM 691 C C . ASN A 1 86 ? -21.807 -3.030 0.726 1.00 57.28 86 ASN A C 1
ATOM 693 O O . ASN A 1 86 ? -21.587 -2.460 1.796 1.00 57.28 86 ASN A O 1
ATOM 697 N N . ASP A 1 87 ? -22.702 -2.637 -0.183 1.00 53.34 87 ASP A N 1
ATOM 698 C CA . ASP A 1 87 ? -23.662 -1.534 -0.012 1.00 53.34 87 ASP A CA 1
ATOM 699 C C . ASP A 1 87 ? -24.674 -1.802 1.117 1.00 53.34 87 ASP A C 1
ATOM 701 O O . ASP A 1 87 ? -25.100 -2.976 1.273 1.00 53.34 87 ASP A O 1
#

pLDDT: mean 89.27, std 8.09, range [53.34, 96.62]

Secondary structure (DSSP, 8-state):
-HHHHHTT---TT-EEEEET-TT-HHHHHHHHTT-EEEEEBTTTBTT-----BSEEE-TTHHHH--SHHHHHHHHHHHHHTBPPPP-

Foldseek 3Di:
DVVCVVVVVDDPPFAEEEEQCAQPPVVVVVVVVVHHYFYDHVPRHPVGPLAQTQYYDDPPVLVPPPDPVVSVVSVVVSVVSHDDDDD

Radius of gyration: 12.86 Å; chains: 1; bounding box: 37×26×34 Å

Sequence (87 aa):
MRSLFEANLFTEGMTFCDYGCGYGEDLKFVAEKGFQAQGWDPFYQPDGDCQPVYIVNLSYVINVIENPTERRDALVKAWKLTQKMND